Protein AF-T1AL20-F1 (afdb_monomer)

Foldseek 3Di:
DDCVLVVQLVVQQVVLVVVVNDDPVSNVVSVQSSVCVVVDPVDGDDPDDPDDPVDDDD

Sequence (58 aa):
MDRKPLKDYLDAIEAAMRRGDATEHTHHPALKSLIEALAGTSVQAVNEPRRIACGAPT

pLDDT: mean 85.27, std 12.62, range [50.47, 96.81]

Nearest PDB structures (foldseek):
  6a7v-assembly1_E  TM=5.726E-01  e=9.696E+00  Mycobacterium tuberculosis H37Rv

Secondary structure (DSSP, 8-state):
---HHHHHHHHHHHHHHHHT---HHHHHHHHHHHHHHHH-TT----SS----SS----

Mean predicted aligned error: 6.85 Å

Radius of gyration: 14.13 Å; Cα contacts (8 Å, |Δi|>4): 29; chains: 1; bounding box: 26×34×28 Å

Organism: NCBI:txid410659

Structure (mmCIF, N/CA/C/O backbone):
data_AF-T1AL20-F1
#
_entry.id   AF-T1AL20-F1
#
loop_
_atom_site.group_PDB
_atom_site.id
_atom_site.type_symbol
_atom_site.label_atom_id
_atom_site.label_alt_id
_atom_site.label_comp_id
_atom_site.label_asym_id
_atom_site.label_entity_id
_atom_site.label_seq_id
_atom_site.pdbx_PDB_ins_code
_atom_site.Cartn_x
_atom_site.Cartn_y
_atom_site.Cartn_z
_atom_site.occupancy
_atom_site.B_iso_or_equiv
_atom_site.auth_seq_id
_atom_site.auth_comp_id
_atom_site.auth_asym_id
_atom_site.auth_atom_id
_atom_site.pdbx_PDB_model_num
ATOM 1 N N . MET A 1 1 ? -12.740 -12.903 10.783 1.00 64.44 1 MET A N 1
ATOM 2 C CA . MET A 1 1 ? -11.864 -11.963 10.057 1.00 64.44 1 MET A CA 1
ATOM 3 C C . MET A 1 1 ? -11.964 -12.303 8.585 1.00 64.44 1 MET A C 1
ATOM 5 O O . MET A 1 1 ? -11.574 -13.406 8.215 1.00 64.44 1 MET A O 1
ATOM 9 N N . ASP A 1 2 ? -12.571 -11.425 7.790 1.00 83.19 2 ASP A N 1
ATOM 10 C CA . ASP A 1 2 ? -12.611 -11.594 6.338 1.00 83.19 2 ASP A CA 1
ATOM 11 C C . ASP A 1 2 ? -11.181 -11.477 5.781 1.00 83.19 2 ASP A C 1
ATOM 13 O O . ASP A 1 2 ? -10.456 -10.541 6.111 1.00 83.19 2 ASP A O 1
ATOM 17 N N . ARG A 1 3 ? -10.747 -12.471 5.000 1.00 90.19 3 ARG A N 1
ATOM 18 C CA . ARG A 1 3 ? -9.403 -12.515 4.393 1.00 90.19 3 ARG A CA 1
ATOM 19 C C . ARG A 1 3 ? -9.380 -11.910 2.994 1.00 90.19 3 ARG A C 1
ATOM 21 O O . ARG A 1 3 ? -8.303 -11.792 2.410 1.00 90.19 3 ARG A O 1
ATOM 28 N N . LYS A 1 4 ? -10.540 -11.533 2.458 1.00 94.19 4 LYS A N 1
ATOM 29 C CA . LYS A 1 4 ? -10.670 -10.949 1.126 1.00 94.19 4 LYS A CA 1
ATOM 30 C C . LYS A 1 4 ? -9.729 -9.754 0.891 1.00 94.19 4 LYS A C 1
ATOM 32 O O . LYS A 1 4 ? -9.052 -9.783 -0.131 1.00 94.19 4 LYS A O 1
ATOM 37 N N . PRO A 1 5 ? -9.557 -8.793 1.825 1.00 95.12 5 PRO A N 1
ATOM 38 C CA . PRO A 1 5 ? -8.636 -7.670 1.618 1.00 95.1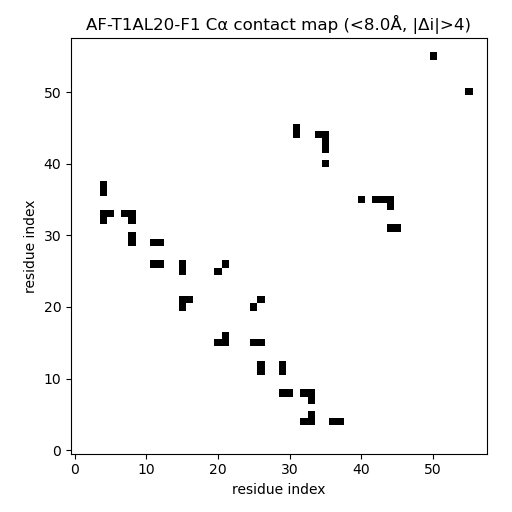2 5 PRO A CA 1
ATOM 39 C C . PRO A 1 5 ? -7.181 -8.094 1.402 1.00 95.12 5 PRO A C 1
ATOM 41 O O . PRO A 1 5 ? -6.473 -7.516 0.584 1.00 95.12 5 PRO A O 1
ATOM 44 N N . LEU A 1 6 ? -6.736 -9.136 2.112 1.00 95.81 6 LEU A N 1
ATOM 45 C CA . LEU A 1 6 ? -5.383 -9.667 1.965 1.00 95.81 6 LEU A CA 1
ATOM 46 C C . LEU A 1 6 ? -5.200 -1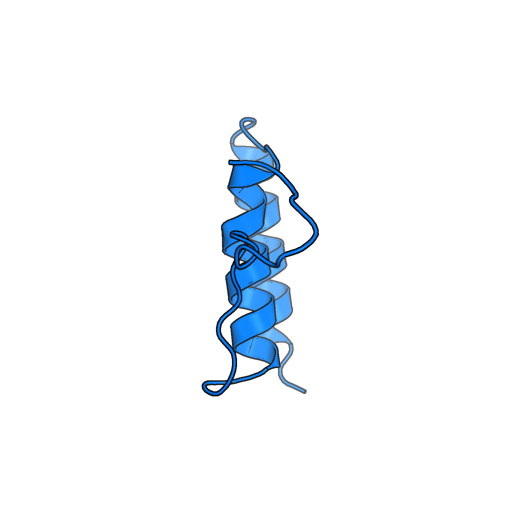0.356 0.611 1.00 95.81 6 LEU A C 1
ATOM 48 O O . LEU A 1 6 ? -4.153 -10.211 -0.012 1.00 95.81 6 LEU A O 1
ATOM 52 N N . LYS A 1 7 ? -6.214 -11.094 0.148 1.00 96.81 7 LYS A N 1
ATOM 53 C CA . LYS A 1 7 ? -6.180 -11.707 -1.181 1.00 96.81 7 LYS A CA 1
ATOM 54 C C . LYS A 1 7 ? -6.123 -10.636 -2.274 1.00 96.81 7 LYS A C 1
ATOM 56 O O . LYS A 1 7 ? -5.257 -10.713 -3.135 1.00 96.81 7 LYS A O 1
ATOM 61 N N . ASP A 1 8 ? -6.986 -9.625 -2.192 1.00 96.25 8 ASP A N 1
ATOM 62 C CA . ASP A 1 8 ? -7.037 -8.523 -3.159 1.00 96.25 8 ASP A CA 1
ATOM 63 C C . ASP A 1 8 ? -5.693 -7.761 -3.207 1.00 96.25 8 ASP A C 1
ATOM 65 O O . ASP A 1 8 ? -5.213 -7.397 -4.281 1.00 96.25 8 ASP A O 1
ATOM 69 N N . TYR A 1 9 ? -5.038 -7.586 -2.052 1.00 96.06 9 TYR A N 1
ATOM 70 C CA . TYR A 1 9 ? -3.684 -7.038 -1.963 1.00 96.06 9 TYR A CA 1
ATOM 71 C C . TYR A 1 9 ? -2.647 -7.902 -2.693 1.00 96.06 9 TYR A C 1
ATOM 73 O O . TYR A 1 9 ? -1.898 -7.387 -3.522 1.00 96.06 9 TYR A O 1
ATOM 81 N N . LEU A 1 10 ? -2.599 -9.207 -2.407 1.00 96.25 10 LEU A N 1
ATOM 82 C CA . LEU A 1 10 ? -1.626 -10.115 -3.025 1.00 96.25 10 LEU A CA 1
ATOM 83 C C . LEU A 1 10 ? -1.811 -10.197 -4.546 1.00 96.25 10 LEU A C 1
ATOM 85 O O . LEU A 1 10 ? -0.820 -10.136 -5.273 1.00 96.25 10 LEU A O 1
ATOM 89 N N . ASP A 1 11 ? -3.058 -10.245 -5.020 1.00 95.94 11 ASP A N 1
ATOM 90 C CA . ASP A 1 11 ? -3.382 -10.253 -6.451 1.00 95.94 11 ASP A CA 1
ATOM 91 C C . ASP A 1 11 ? -2.864 -8.972 -7.143 1.00 95.94 11 ASP A C 1
ATOM 93 O O . ASP A 1 11 ? -2.297 -9.027 -8.238 1.00 95.94 11 ASP A O 1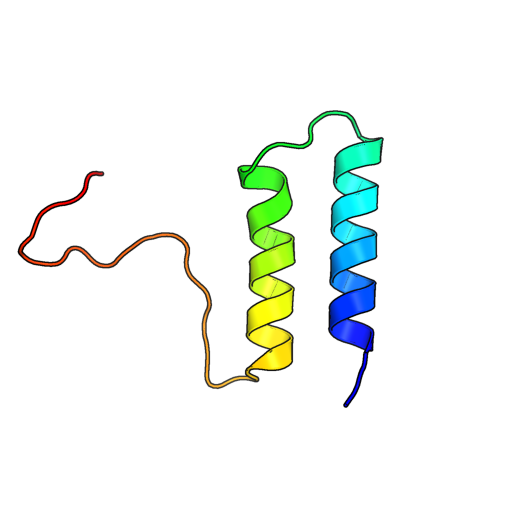
ATOM 97 N N . ALA A 1 12 ? -2.994 -7.809 -6.493 1.00 94.00 12 ALA A N 1
ATOM 98 C CA . ALA A 1 12 ? -2.488 -6.540 -7.017 1.00 94.00 12 ALA A CA 1
ATOM 99 C C . ALA A 1 12 ? -0.949 -6.488 -7.068 1.00 94.00 12 ALA A C 1
ATOM 101 O O . ALA A 1 12 ? -0.379 -5.985 -8.044 1.00 94.00 12 ALA A O 1
ATOM 102 N N . ILE A 1 13 ? -0.274 -7.029 -6.048 1.00 94.56 13 ILE A N 1
ATOM 103 C CA . ILE A 1 13 ? 1.192 -7.137 -6.014 1.00 94.56 13 ILE A CA 1
ATOM 104 C C . ILE A 1 13 ? 1.685 -8.078 -7.117 1.00 94.56 13 ILE A C 1
ATOM 106 O O . ILE A 1 13 ? 2.590 -7.712 -7.868 1.00 94.56 13 ILE A O 1
ATOM 110 N N . GLU A 1 14 ? 1.066 -9.249 -7.279 1.00 94.81 14 GLU A N 1
ATOM 111 C CA . GLU A 1 14 ? 1.418 -10.198 -8.339 1.00 94.81 14 GLU A CA 1
ATOM 112 C C . GLU A 1 14 ? 1.234 -9.577 -9.728 1.00 94.81 14 GLU A C 1
ATOM 114 O O . GLU A 1 14 ? 2.123 -9.673 -10.576 1.00 94.81 14 GLU A O 1
ATOM 119 N N . ALA A 1 15 ? 0.122 -8.873 -9.956 1.00 92.81 15 ALA A N 1
ATOM 120 C CA . ALA A 1 15 ? -0.128 -8.186 -11.216 1.00 92.81 15 ALA A CA 1
ATOM 121 C C . ALA A 1 15 ? 0.943 -7.126 -11.526 1.00 92.81 15 ALA A C 1
ATOM 123 O O . ALA A 1 15 ? 1.369 -7.021 -12.676 1.00 92.81 15 ALA A O 1
ATOM 124 N N . ALA A 1 16 ? 1.393 -6.357 -10.528 1.00 90.56 16 ALA A N 1
ATOM 125 C CA . ALA A 1 16 ? 2.479 -5.388 -10.698 1.00 90.56 16 ALA A CA 1
ATOM 126 C C . ALA A 1 16 ? 3.817 -6.065 -11.014 1.00 90.56 16 ALA A C 1
ATOM 128 O O . ALA A 1 16 ? 4.505 -5.667 -11.950 1.00 90.56 16 ALA A O 1
ATOM 129 N N . MET A 1 17 ? 4.151 -7.143 -10.305 1.00 91.56 17 MET A N 1
ATOM 130 C CA . MET A 1 17 ? 5.372 -7.906 -10.577 1.00 91.56 17 MET A CA 1
ATOM 131 C C . MET A 1 17 ? 5.366 -8.521 -11.981 1.00 91.56 17 MET A C 1
ATOM 133 O O . MET A 1 17 ? 6.375 -8.467 -12.680 1.00 91.56 17 MET A O 1
ATOM 137 N N . ARG A 1 18 ? 4.226 -9.054 -12.438 1.00 93.94 18 ARG A N 1
ATOM 138 C CA . ARG A 1 18 ? 4.093 -9.676 -13.768 1.00 93.94 18 ARG A CA 1
ATOM 139 C C . ARG A 1 18 ? 4.241 -8.692 -14.925 1.00 93.94 18 ARG A C 1
ATOM 141 O O . ARG A 1 18 ? 4.638 -9.112 -16.007 1.00 93.94 18 ARG A O 1
ATOM 148 N N . ARG A 1 19 ? 3.933 -7.410 -14.717 1.00 90.69 19 ARG A N 1
ATOM 149 C CA . ARG A 1 19 ? 4.167 -6.356 -15.719 1.00 90.69 19 ARG A CA 1
ATOM 150 C C . ARG A 1 19 ? 5.642 -5.974 -15.851 1.00 90.69 19 ARG A C 1
ATOM 152 O O . ARG A 1 19 ? 6.013 -5.389 -16.862 1.00 90.69 19 ARG A O 1
ATOM 159 N N . GLY A 1 20 ? 6.477 -6.327 -14.872 1.00 89.25 20 GLY A N 1
ATOM 160 C CA . GLY A 1 20 ? 7.914 -6.044 -14.886 1.00 89.25 20 GLY A CA 1
ATOM 161 C C . GLY A 1 20 ? 8.280 -4.589 -14.577 1.00 89.25 20 GLY A C 1
ATOM 162 O O . GLY A 1 20 ? 9.446 -4.228 -14.692 1.00 89.25 20 GLY A O 1
ATOM 163 N N . ASP A 1 21 ? 7.317 -3.762 -14.166 1.00 83.19 21 ASP A N 1
ATOM 164 C CA . ASP A 1 21 ? 7.488 -2.345 -13.816 1.00 83.19 21 ASP A CA 1
ATOM 165 C C . ASP A 1 21 ? 7.274 -2.076 -12.316 1.00 83.19 21 ASP A C 1
ATOM 167 O O . ASP A 1 21 ? 6.993 -0.951 -11.900 1.00 83.19 21 ASP A O 1
ATOM 171 N N . ALA A 1 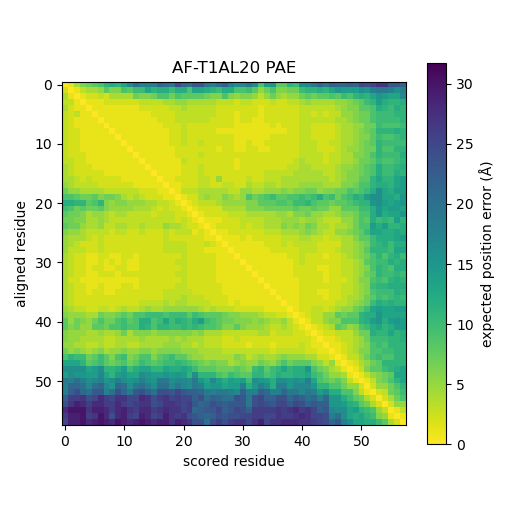22 ? 7.403 -3.120 -11.490 1.00 88.81 22 ALA A N 1
ATOM 172 C CA . ALA A 1 22 ? 7.185 -3.038 -10.056 1.00 88.81 22 ALA A CA 1
ATOM 173 C C . ALA A 1 22 ? 8.181 -2.075 -9.381 1.00 88.81 22 ALA A C 1
ATOM 175 O O . ALA A 1 22 ? 9.388 -2.309 -9.338 1.00 88.81 22 ALA A O 1
ATOM 176 N N . THR A 1 23 ? 7.646 -0.996 -8.818 1.00 88.00 23 THR A N 1
ATOM 177 C CA . THR A 1 23 ? 8.341 -0.019 -7.968 1.00 88.00 23 THR A CA 1
ATOM 178 C C . THR A 1 23 ? 7.562 0.205 -6.673 1.00 88.00 23 THR A C 1
ATOM 180 O O . THR A 1 23 ? 6.393 -0.180 -6.564 1.00 88.00 23 THR A O 1
ATOM 183 N N . GLU A 1 24 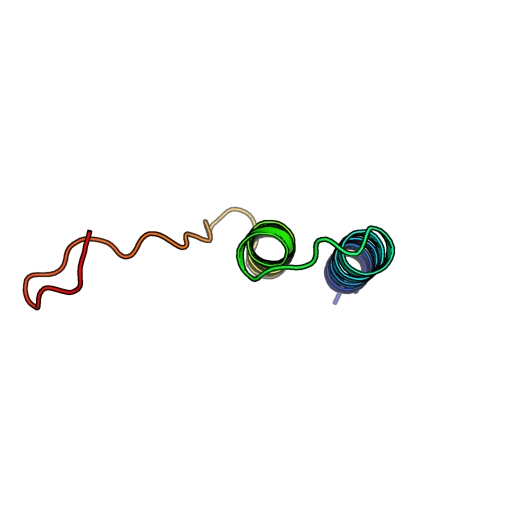? 8.159 0.903 -5.705 1.00 84.94 24 GLU A N 1
ATOM 184 C CA . GLU A 1 24 ? 7.459 1.339 -4.488 1.00 84.94 24 GLU A CA 1
ATOM 185 C C . GLU A 1 24 ? 6.129 2.045 -4.813 1.00 84.94 24 GLU A C 1
ATOM 187 O O . GLU A 1 24 ? 5.088 1.730 -4.234 1.00 84.94 24 GLU A O 1
ATOM 192 N N . HIS A 1 25 ? 6.129 2.906 -5.836 1.00 85.31 25 HIS A N 1
ATOM 193 C CA . HIS A 1 25 ? 4.938 3.632 -6.273 1.00 85.31 25 HIS A CA 1
ATOM 194 C C . HIS A 1 25 ? 3.846 2.715 -6.848 1.00 85.31 25 HIS A C 1
ATOM 196 O O . HIS A 1 25 ? 2.663 3.020 -6.726 1.00 85.31 25 HIS A O 1
ATOM 202 N N . THR A 1 26 ? 4.204 1.567 -7.432 1.00 85.44 26 THR A N 1
ATOM 203 C CA . THR A 1 26 ? 3.216 0.583 -7.919 1.00 85.44 26 THR A CA 1
ATOM 204 C C . THR A 1 26 ? 2.615 -0.276 -6.806 1.00 85.44 26 THR A C 1
ATOM 206 O O . THR A 1 26 ? 1.512 -0.797 -6.964 1.00 85.44 26 THR A O 1
ATOM 209 N N . HIS A 1 27 ? 3.308 -0.417 -5.674 1.00 89.88 27 HIS A N 1
ATOM 210 C CA . HIS A 1 27 ? 2.835 -1.191 -4.523 1.00 89.88 27 HIS A CA 1
ATOM 211 C C . HIS A 1 27 ? 2.051 -0.339 -3.523 1.00 89.88 27 HIS A C 1
ATOM 213 O O . HIS A 1 27 ? 1.137 -0.842 -2.866 1.00 89.88 27 HIS A O 1
ATOM 219 N N . HIS A 1 28 ? 2.364 0.954 -3.441 1.00 91.25 28 HIS A N 1
ATOM 220 C CA . HIS A 1 28 ? 1.731 1.880 -2.511 1.00 91.25 28 HIS A CA 1
ATOM 221 C C . HIS A 1 28 ? 0.184 1.920 -2.617 1.00 91.25 28 HIS A C 1
ATOM 223 O O . HIS A 1 28 ? -0.472 1.799 -1.579 1.00 91.25 28 HIS A O 1
ATOM 229 N N . PRO A 1 29 ? -0.445 1.984 -3.812 1.00 91.88 29 PRO A N 1
ATOM 230 C CA . PRO A 1 29 ? -1.904 1.931 -3.930 1.00 91.88 29 PRO A CA 1
ATOM 231 C C . PRO A 1 29 ? -2.516 0.642 -3.367 1.00 91.88 29 PRO A C 1
ATOM 233 O O . PRO A 1 29 ? -3.539 0.699 -2.689 1.00 91.88 29 PRO A O 1
ATOM 236 N N . ALA A 1 30 ? -1.875 -0.510 -3.594 1.00 94.38 30 ALA A N 1
ATOM 237 C CA . ALA A 1 30 ? -2.353 -1.797 -3.087 1.00 94.38 30 ALA A CA 1
ATOM 238 C C . ALA A 1 30 ? -2.286 -1.854 -1.552 1.00 94.38 30 ALA A C 1
ATOM 240 O O . ALA A 1 30 ? -3.230 -2.303 -0.900 1.00 94.38 30 ALA A O 1
ATOM 241 N N . LEU A 1 31 ? -1.191 -1.356 -0.967 1.00 94.56 31 LEU A N 1
ATOM 242 C CA . LEU A 1 31 ? -1.027 -1.287 0.485 1.00 94.56 31 LEU A CA 1
ATOM 243 C C . LEU A 1 31 ? -2.042 -0.333 1.128 1.00 94.56 31 LEU A C 1
ATOM 245 O O . LEU A 1 31 ? -2.630 -0.667 2.157 1.00 94.56 31 LEU A O 1
ATOM 249 N N . LYS A 1 32 ? -2.293 0.822 0.502 1.00 94.25 32 LY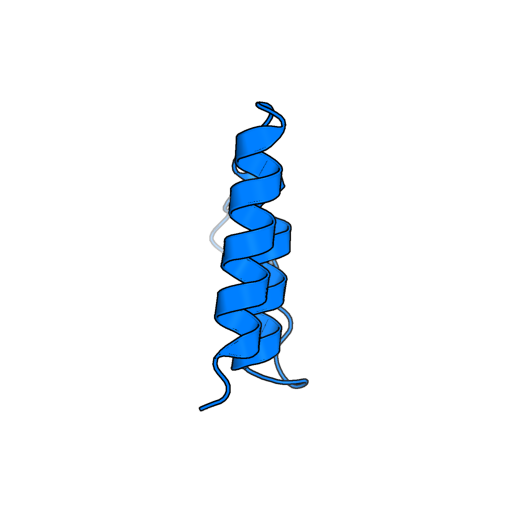S A N 1
ATOM 250 C CA . LYS A 1 32 ? -3.322 1.769 0.940 1.00 94.25 32 LYS A CA 1
ATOM 251 C C . LYS A 1 32 ? -4.691 1.087 1.031 1.00 94.25 32 LYS A C 1
ATOM 253 O O . LYS A 1 32 ? -5.325 1.137 2.083 1.00 94.25 32 LYS A O 1
ATOM 258 N N . SER A 1 33 ? -5.110 0.398 -0.033 1.00 93.50 33 SER A N 1
ATOM 259 C CA . SER A 1 33 ? -6.393 -0.313 -0.064 1.00 93.50 33 SER A CA 1
ATOM 260 C C . SER A 1 33 ? -6.494 -1.404 1.003 1.00 93.50 33 SER A C 1
ATOM 262 O O . SER A 1 33 ? -7.554 -1.559 1.605 1.00 93.50 33 SER A O 1
ATOM 264 N N . LEU A 1 34 ? -5.404 -2.127 1.281 1.00 95.25 34 LEU A N 1
ATOM 265 C CA . LEU A 1 34 ? -5.372 -3.114 2.362 1.00 95.25 34 LEU A CA 1
ATOM 266 C C . LEU A 1 34 ? -5.620 -2.458 3.726 1.00 95.25 34 LEU A C 1
ATOM 268 O O . LEU A 1 34 ? -6.468 -2.926 4.483 1.00 95.25 34 LEU A O 1
ATOM 272 N N . ILE A 1 35 ? -4.896 -1.381 4.040 1.00 94.00 35 ILE A N 1
ATOM 273 C CA . ILE A 1 35 ? -5.007 -0.687 5.331 1.00 94.00 35 ILE A CA 1
ATOM 274 C C . ILE A 1 35 ? -6.421 -0.136 5.526 1.00 94.00 35 ILE A C 1
ATOM 276 O O . ILE A 1 35 ? -7.019 -0.360 6.576 1.00 94.00 35 ILE A O 1
ATOM 280 N N . GLU A 1 36 ? -6.977 0.535 4.517 1.00 94.62 36 GLU A N 1
ATOM 281 C CA . GLU A 1 36 ? -8.326 1.113 4.582 1.00 94.62 36 GLU A CA 1
ATOM 282 C C . GLU A 1 36 ? -9.404 0.025 4.712 1.00 94.62 36 GLU A C 1
ATOM 284 O O . GLU A 1 36 ? -10.346 0.172 5.488 1.00 94.62 36 GLU A O 1
ATOM 289 N N . ALA A 1 37 ? -9.243 -1.117 4.037 1.00 93.31 37 ALA A N 1
ATOM 290 C CA . ALA A 1 37 ? -10.164 -2.246 4.167 1.00 93.31 37 ALA A CA 1
ATOM 291 C C . ALA A 1 37 ? -10.096 -2.927 5.546 1.00 93.31 37 ALA A C 1
ATOM 293 O O . ALA A 1 37 ? -11.118 -3.400 6.044 1.00 93.31 37 ALA A O 1
ATOM 294 N N . LEU A 1 38 ? -8.914 -2.982 6.171 1.00 92.94 38 LEU A N 1
ATOM 295 C CA . LEU A 1 38 ? -8.734 -3.548 7.513 1.00 92.94 38 LEU A CA 1
ATOM 296 C C . LEU A 1 38 ? -9.216 -2.603 8.619 1.00 92.94 38 LEU A C 1
ATOM 298 O O . LEU A 1 38 ? -9.769 -3.059 9.618 1.00 92.94 38 LEU A O 1
ATOM 302 N N . ALA A 1 39 ? -8.989 -1.301 8.455 1.00 91.06 39 ALA A N 1
ATOM 303 C CA . ALA A 1 39 ? -9.331 -0.285 9.443 1.00 91.06 39 ALA A CA 1
ATOM 304 C C . ALA A 1 39 ? -10.779 0.228 9.317 1.00 91.06 39 ALA A C 1
ATOM 306 O O . ALA A 1 39 ? -11.321 0.782 10.275 1.00 91.06 39 ALA A O 1
ATOM 307 N N . GLY A 1 40 ? -11.419 0.013 8.165 1.00 85.69 40 GLY A N 1
ATOM 308 C CA . GLY A 1 40 ? -12.774 0.473 7.879 1.00 85.69 40 GLY A CA 1
ATOM 309 C C . GLY A 1 40 ? -12.839 1.953 7.483 1.00 85.69 40 GLY A C 1
ATOM 310 O O . GLY A 1 40 ? -11.830 2.625 7.287 1.00 85.69 40 GLY A O 1
ATOM 311 N N . THR A 1 41 ? -14.059 2.488 7.377 1.00 81.81 41 THR A N 1
ATOM 312 C CA . THR A 1 41 ? -14.338 3.827 6.812 1.00 81.81 41 THR A CA 1
ATOM 313 C C . THR A 1 41 ? -13.836 5.006 7.651 1.00 81.81 41 THR A C 1
ATOM 315 O O . THR A 1 41 ? -13.979 6.153 7.236 1.00 81.81 41 THR A O 1
ATOM 318 N N . SER A 1 42 ? -13.304 4.759 8.847 1.00 89.19 42 SER A N 1
ATOM 319 C CA . SER A 1 42 ? -12.789 5.792 9.752 1.00 89.19 42 SER A CA 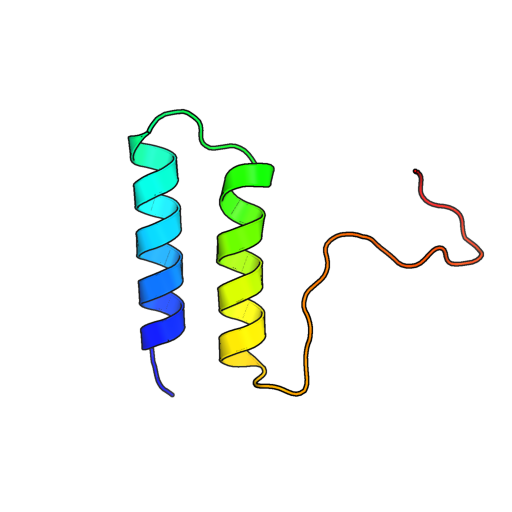1
ATOM 320 C C . SER A 1 42 ? -11.325 6.153 9.495 1.00 89.19 42 SER A C 1
ATOM 322 O O . SER A 1 42 ? -10.831 7.116 10.081 1.00 89.19 42 SER A O 1
ATOM 324 N N . VAL A 1 43 ? -10.626 5.401 8.641 1.00 89.69 43 VAL A N 1
ATOM 325 C CA . VAL A 1 43 ? -9.199 5.589 8.377 1.00 89.69 43 VAL A CA 1
ATOM 326 C C . VAL A 1 43 ? -8.966 5.856 6.899 1.00 89.69 43 VAL A C 1
ATOM 328 O O . VAL A 1 43 ? -9.457 5.138 6.035 1.00 89.69 43 VAL A O 1
ATOM 331 N N . GLN A 1 44 ? -8.165 6.884 6.632 1.00 90.31 44 GLN A N 1
ATOM 332 C CA . GLN A 1 44 ? -7.624 7.190 5.316 1.00 90.31 44 GLN A CA 1
ATOM 333 C C . GLN A 1 44 ? -6.109 7.006 5.373 1.00 90.31 44 GLN A C 1
ATOM 335 O O . GLN A 1 44 ? -5.431 7.681 6.152 1.00 90.31 44 GLN A O 1
ATOM 340 N N . ALA A 1 45 ? -5.574 6.100 4.559 1.00 90.56 45 ALA A N 1
ATOM 341 C CA . ALA A 1 45 ? -4.134 5.892 4.469 1.00 90.56 45 ALA A CA 1
ATOM 342 C C . ALA A 1 45 ? -3.526 6.881 3.458 1.00 90.56 45 ALA A C 1
ATOM 344 O O . ALA A 1 45 ? -4.021 7.046 2.339 1.00 90.56 45 ALA A O 1
ATOM 345 N N . VAL A 1 46 ? -2.458 7.571 3.860 1.00 87.38 46 VAL A N 1
ATOM 346 C CA . VAL A 1 46 ? -1.773 8.598 3.060 1.00 87.38 46 VAL A CA 1
ATOM 347 C C . VAL A 1 46 ? -0.262 8.392 3.124 1.00 87.38 46 VAL A C 1
ATOM 349 O O . VAL A 1 46 ? 0.259 8.044 4.180 1.00 87.38 46 VAL A O 1
ATOM 352 N N . ASN A 1 47 ? 0.429 8.625 2.004 1.00 78.44 47 ASN A N 1
ATOM 353 C CA . ASN A 1 47 ? 1.897 8.614 1.954 1.00 78.44 47 ASN A CA 1
ATOM 354 C C . ASN A 1 47 ? 2.513 9.991 2.178 1.00 78.44 47 ASN A C 1
ATOM 356 O O . ASN A 1 47 ? 3.715 10.096 2.370 1.00 78.44 47 ASN A O 1
ATOM 360 N N . GLU A 1 48 ? 1.710 11.049 2.074 1.00 79.31 48 GLU A N 1
ATOM 361 C CA . GLU A 1 48 ? 2.181 12.413 2.264 1.00 79.31 48 GLU A CA 1
ATOM 362 C C . GLU A 1 48 ? 2.14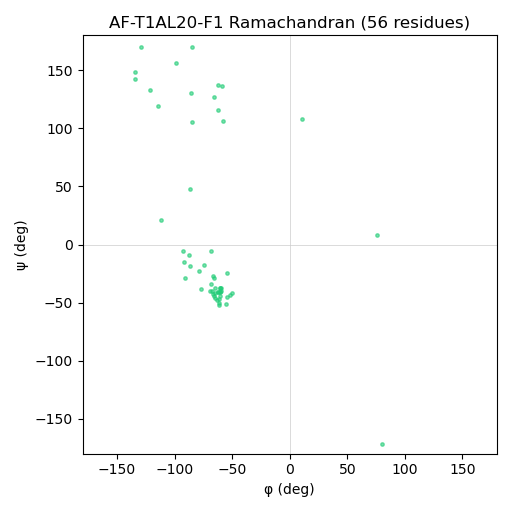8 12.718 3.764 1.00 79.31 48 GLU A C 1
ATOM 364 O O . GLU A 1 48 ? 1.059 12.881 4.337 1.00 79.31 48 GLU A O 1
ATOM 369 N N . PRO A 1 49 ? 3.307 12.749 4.448 1.00 69.44 49 PRO A N 1
ATOM 370 C CA . PRO A 1 49 ? 3.332 13.147 5.840 1.00 69.44 49 PRO A CA 1
ATOM 371 C C . PRO A 1 49 ? 2.839 14.590 5.938 1.00 69.44 49 PRO A C 1
ATOM 373 O O . PRO A 1 49 ? 3.226 15.464 5.160 1.00 69.44 49 PRO A O 1
ATOM 376 N N . ARG A 1 50 ? 1.995 14.881 6.932 1.00 66.81 50 ARG A N 1
ATOM 377 C CA . ARG A 1 50 ? 1.688 16.279 7.246 1.00 66.81 50 ARG A CA 1
ATOM 378 C C . ARG A 1 50 ? 2.991 16.996 7.586 1.00 66.81 50 ARG A C 1
ATOM 380 O O . ARG A 1 50 ? 3.785 16.473 8.367 1.00 66.81 50 ARG A O 1
ATOM 387 N N . ARG A 1 51 ? 3.179 18.213 7.062 1.00 64.81 51 ARG A N 1
ATOM 388 C CA . ARG A 1 51 ? 4.272 19.085 7.510 1.00 64.81 51 ARG A CA 1
ATOM 389 C C . ARG A 1 51 ? 4.132 19.327 9.011 1.00 64.81 51 ARG A C 1
ATOM 391 O O . ARG A 1 51 ? 3.255 20.066 9.451 1.00 64.81 51 ARG A O 1
ATOM 398 N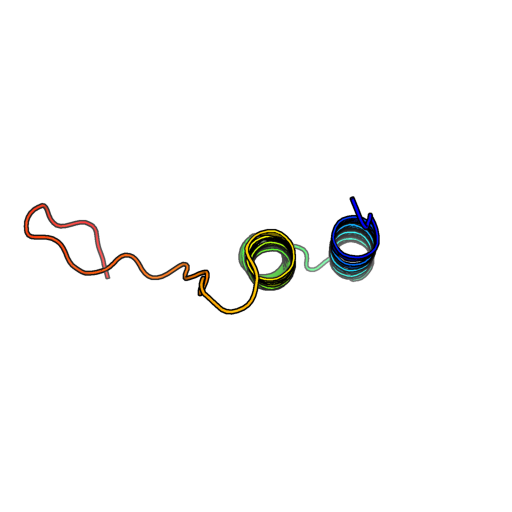 N . ILE A 1 52 ? 4.998 18.684 9.783 1.00 65.81 52 ILE A N 1
ATOM 399 C CA . ILE A 1 52 ? 5.194 18.935 11.209 1.00 65.81 52 ILE A CA 1
ATOM 400 C C . ILE A 1 52 ? 6.412 19.847 11.391 1.00 65.81 52 ILE A C 1
ATOM 402 O O . ILE A 1 52 ? 7.284 19.899 10.525 1.00 65.81 52 ILE A O 1
ATOM 406 N N . ALA A 1 53 ? 6.476 20.576 12.510 1.00 61.97 53 ALA A N 1
ATOM 407 C CA . ALA A 1 53 ? 7.518 21.579 12.769 1.00 61.97 53 ALA A CA 1
ATOM 408 C C . ALA A 1 53 ? 8.961 21.034 12.650 1.00 61.97 53 ALA A C 1
ATOM 410 O O . ALA A 1 53 ? 9.874 21.791 12.335 1.00 61.97 53 ALA A O 1
ATOM 411 N N . CYS A 1 54 ? 9.162 19.724 12.830 1.00 62.84 54 CYS A N 1
ATOM 412 C CA . CYS A 1 54 ? 10.450 19.038 12.686 1.00 62.84 54 CYS A CA 1
ATOM 413 C C . CYS A 1 54 ? 10.752 18.591 11.246 1.00 62.84 54 CYS A C 1
ATOM 415 O O . CYS A 1 54 ? 11.114 17.439 11.044 1.00 62.84 54 CYS A O 1
ATOM 417 N N . GLY A 1 55 ? 10.569 19.492 10.275 1.00 65.50 55 GLY A N 1
ATOM 418 C CA . GLY A 1 55 ? 10.986 19.382 8.871 1.00 65.50 55 GLY A CA 1
ATOM 419 C C . GLY A 1 55 ? 11.488 18.016 8.380 1.00 65.50 55 GLY A C 1
ATOM 420 O O . GLY A 1 55 ? 12.626 17.637 8.635 1.00 65.50 55 GLY A O 1
ATOM 421 N N . ALA A 1 56 ? 10.676 17.347 7.567 1.00 50.47 56 ALA A N 1
ATOM 422 C CA . ALA A 1 56 ? 11.138 16.369 6.586 1.00 50.47 56 ALA A CA 1
ATOM 423 C C . ALA A 1 56 ? 10.420 16.646 5.246 1.00 50.47 56 ALA A C 1
ATOM 425 O O . ALA A 1 56 ? 9.336 17.237 5.270 1.00 50.47 56 ALA A O 1
ATOM 426 N N . PRO A 1 57 ? 11.085 16.364 4.110 1.00 51.56 57 PRO A N 1
ATOM 427 C CA . PRO A 1 57 ? 11.127 17.229 2.930 1.00 51.56 57 PRO A CA 1
ATOM 428 C C . PRO A 1 57 ? 9.938 17.059 1.975 1.00 51.56 57 PRO A C 1
ATOM 430 O O . PRO A 1 57 ? 9.130 16.156 2.155 1.00 51.56 57 PRO A O 1
ATOM 433 N N . THR A 1 58 ? 9.890 18.000 1.019 1.00 51.12 58 THR A N 1
ATOM 434 C CA . THR A 1 58 ? 8.936 18.221 -0.094 1.00 51.12 58 THR A CA 1
ATOM 435 C C . THR A 1 58 ? 8.013 17.076 -0.462 1.00 51.12 58 THR A C 1
ATOM 437 O O . THR A 1 58 ? 8.548 15.995 -0.791 1.00 51.12 58 THR A O 1
#

Solvent-accessible surface area (backbone atoms only — not comparable to full-atom values): 3723 Å² total; per-residue (Å²): 132,86,59,61,50,60,50,58,30,50,53,48,49,51,55,36,53,74,70,71,71,64,44,72,79,66,44,46,62,38,52,36,52,33,52,27,63,73,63,34,96,88,47,83,70,74,90,74,74,78,90,54,96,81,71,76,82,135